Protein AF-A0A2X4U1U6-F1 (afdb_monomer_lite)

Sequence (140 aa):
MPGHRFRITVEALNDRKGDPVDKAPLSFEVENHDDILGIVERIKSREDLNFGEDKSAAFAVGLKLFSEVMIENRKHPVFAPLREAFKEFMVGLKKAHNSRGAACGPRQPQGINRYPTPVSVSRCFGRAGSASSFCRRCPI

pLDDT: mean 75.97, std 23.22, range [33.34, 96.88]

InterPro domains:
  IPR024476 Protein of unknown function DUF3861 [PF12977] (4-95)
  IPR038194 DUF3861 domain superfamily [G3DSA:3.10.20.850] (2-96)

Organism: Serratia plymuthica (NCBI:txid82996)

Radius of gyration: 32.81 Å; chains: 1; bounding box: 72×86×53 Å

Foldseek 3Di:
DFFDKDKDKDDQQADPVRHGDDDDIDIDMDTFRDDLVVQLVVQCPDPPVPPHNVVSSVCSNVLRVVVVVCVVPVVPPVCVVVVVVNVVVVVVVVVSVVVVVPDDDDDDPPDDDDDDDDDDDDDDDDDDDDDDDDDDDDDD

Secondary structure (DSSP, 8-state):
-PPEEEEEEE---B-TTS-B---PPEEEEEEESS-HHHHHHHHHT-TTT---HHHHHHHHHHHHHHHHHHHHTTTSTTTTTTHHHHHHHHHHHHHHHHGGG----------------------------------PPPP-

Structure (mmCIF, N/CA/C/O backbone):
data_AF-A0A2X4U1U6-F1
#
_entry.id   AF-A0A2X4U1U6-F1
#
loop_
_atom_site.group_PDB
_atom_site.id
_atom_site.type_symbol
_atom_site.label_atom_id
_atom_site.label_alt_id
_atom_site.label_comp_id
_atom_site.label_asym_id
_atom_site.label_entity_id
_atom_site.label_seq_id
_atom_site.pdbx_PDB_ins_code
_atom_site.Cartn_x
_atom_site.Cartn_y
_atom_site.Cartn_z
_atom_site.occupancy
_atom_site.B_iso_or_equiv
_atom_site.auth_seq_id
_atom_site.auth_comp_id
_atom_site.auth_asym_id
_atom_site.auth_atom_id
_atom_site.pdbx_PDB_model_num
ATOM 1 N N . MET A 1 1 ? 18.719 -8.800 3.223 1.00 54.97 1 MET A N 1
ATOM 2 C CA . MET A 1 1 ? 18.326 -8.477 4.611 1.00 54.97 1 MET A CA 1
ATOM 3 C C . MET A 1 1 ? 17.089 -9.294 4.931 1.00 54.97 1 MET A C 1
ATOM 5 O O . MET A 1 1 ? 16.301 -9.470 4.008 1.00 54.97 1 MET A O 1
ATOM 9 N N . PRO A 1 2 ? 16.943 -9.825 6.155 1.00 69.31 2 PRO A N 1
ATOM 10 C CA . PRO A 1 2 ? 15.710 -10.503 6.548 1.00 69.31 2 PRO A CA 1
ATOM 11 C C . PRO A 1 2 ? 14.533 -9.532 6.395 1.00 69.31 2 PRO A C 1
ATOM 13 O O . PRO A 1 2 ? 14.633 -8.393 6.851 1.00 69.31 2 PRO A O 1
ATOM 16 N N . GLY A 1 3 ? 13.478 -9.940 5.688 1.00 79.81 3 GLY A N 1
ATOM 17 C CA . GLY A 1 3 ? 12.275 -9.133 5.533 1.00 79.81 3 GLY A CA 1
ATOM 18 C C . GLY A 1 3 ? 11.399 -9.159 6.784 1.00 79.81 3 GLY A C 1
ATOM 19 O O . GLY A 1 3 ? 11.436 -10.084 7.598 1.00 79.81 3 GLY A O 1
ATOM 20 N N . HIS A 1 4 ? 10.599 -8.114 6.940 1.00 89.31 4 HIS A N 1
ATOM 21 C CA . HIS A 1 4 ? 9.513 -8.045 7.901 1.00 89.31 4 HIS A CA 1
ATOM 22 C C . HIS A 1 4 ? 8.305 -8.800 7.344 1.00 89.31 4 HIS A C 1
ATOM 24 O O . HIS A 1 4 ? 7.934 -8.617 6.187 1.00 89.31 4 HIS A O 1
ATOM 30 N N . ARG A 1 5 ? 7.669 -9.634 8.170 1.00 93.62 5 ARG A N 1
ATOM 31 C CA . ARG A 1 5 ? 6.431 -10.328 7.798 1.00 93.62 5 ARG A CA 1
ATOM 32 C C . ARG A 1 5 ? 5.222 -9.610 8.369 1.00 93.62 5 ARG A C 1
ATOM 34 O O . ARG A 1 5 ? 5.186 -9.298 9.558 1.00 93.62 5 ARG A O 1
ATOM 41 N N . PHE A 1 6 ? 4.228 -9.399 7.518 1.00 94.81 6 PHE A N 1
ATOM 42 C CA . PHE A 1 6 ? 2.975 -8.750 7.868 1.00 94.81 6 PHE A CA 1
ATOM 43 C C . PHE A 1 6 ? 1.801 -9.613 7.420 1.00 94.81 6 PHE A C 1
ATOM 45 O O . PHE A 1 6 ? 1.843 -10.233 6.359 1.00 94.81 6 PHE A O 1
ATOM 52 N N . ARG A 1 7 ? 0.728 -9.605 8.210 1.00 96.31 7 ARG A N 1
ATOM 53 C CA . ARG A 1 7 ? -0.579 -10.113 7.794 1.00 96.31 7 ARG A CA 1
ATOM 54 C C . ARG A 1 7 ? -1.478 -8.929 7.490 1.00 96.31 7 ARG A C 1
ATOM 56 O O . ARG A 1 7 ? -1.660 -8.064 8.344 1.00 96.31 7 ARG A O 1
ATOM 63 N N . ILE A 1 8 ? -2.040 -8.912 6.291 1.00 95.62 8 ILE A N 1
ATOM 64 C CA . ILE A 1 8 ? -2.977 -7.885 5.845 1.00 95.62 8 ILE A CA 1
ATOM 65 C C . ILE A 1 8 ? -4.370 -8.502 5.821 1.00 95.62 8 ILE A C 1
ATOM 67 O O . ILE A 1 8 ? -4.541 -9.601 5.296 1.00 95.62 8 ILE A O 1
ATOM 71 N N . THR A 1 9 ? -5.350 -7.792 6.379 1.00 96.88 9 THR A N 1
ATOM 72 C CA . THR A 1 9 ? -6.766 -8.167 6.332 1.00 96.88 9 THR A CA 1
ATOM 73 C C . THR A 1 9 ? -7.568 -7.014 5.750 1.00 96.88 9 THR A C 1
ATOM 75 O O . THR A 1 9 ? -7.434 -5.880 6.205 1.00 96.88 9 THR A O 1
ATOM 78 N N . VAL A 1 10 ? -8.398 -7.307 4.753 1.00 95.44 10 VAL A N 1
ATOM 79 C CA . VAL A 1 10 ? -9.341 -6.358 4.158 1.00 95.44 10 VAL A CA 1
ATOM 80 C C . VAL A 1 10 ? -10.755 -6.854 4.426 1.00 95.44 10 VAL A C 1
ATOM 82 O O . VAL A 1 10 ? -11.129 -7.941 3.986 1.00 95.44 10 VAL A O 1
ATOM 85 N N . GLU A 1 11 ? -11.530 -6.042 5.137 1.00 96.06 11 GLU A N 1
ATOM 86 C CA . GLU A 1 11 ? -12.924 -6.305 5.492 1.00 96.06 11 GLU A CA 1
ATOM 87 C C . GLU A 1 11 ? -13.839 -5.309 4.773 1.00 96.06 11 GLU A C 1
ATOM 89 O O . GLU A 1 11 ? -13.562 -4.108 4.719 1.00 96.06 11 GLU A O 1
ATOM 94 N N . ALA A 1 12 ? -14.916 -5.814 4.173 1.00 93.50 12 ALA A N 1
ATOM 95 C CA . ALA A 1 12 ? -15.894 -4.981 3.490 1.00 93.50 12 ALA A CA 1
ATOM 96 C C . ALA A 1 12 ? -16.928 -4.483 4.504 1.00 93.50 12 ALA A C 1
ATOM 98 O O . ALA A 1 12 ? -17.717 -5.273 5.001 1.00 93.50 12 ALA A O 1
ATOM 99 N N . LEU A 1 13 ? -16.935 -3.180 4.788 1.00 93.19 13 LEU A N 1
ATOM 100 C CA . LEU A 1 13 ? -17.885 -2.597 5.741 1.00 93.19 13 LEU A CA 1
ATOM 101 C C . LEU A 1 13 ? -19.222 -2.255 5.077 1.00 93.19 13 LEU A C 1
ATOM 103 O O . LEU A 1 13 ? -20.283 -2.602 5.588 1.00 93.19 13 LEU A O 1
ATOM 107 N N . ASN A 1 14 ? -19.173 -1.603 3.914 1.00 94.25 14 ASN A N 1
ATOM 108 C CA . ASN A 1 14 ? -20.355 -1.150 3.189 1.00 94.25 14 ASN A CA 1
ATOM 109 C C . ASN A 1 14 ? -20.175 -1.328 1.680 1.00 94.25 14 ASN A C 1
ATOM 111 O O . ASN A 1 14 ? -19.052 -1.348 1.162 1.00 94.25 14 ASN A O 1
ATOM 115 N N . ASP A 1 15 ? -21.289 -1.442 0.965 1.00 91.31 15 ASP A N 1
ATOM 116 C CA . ASP A 1 15 ? -21.310 -1.451 -0.489 1.00 91.31 15 ASP A CA 1
ATOM 117 C C . ASP A 1 15 ? -21.324 -0.018 -1.056 1.00 91.31 15 ASP A C 1
ATOM 119 O O . ASP A 1 15 ? -21.215 0.981 -0.342 1.00 91.31 15 ASP A O 1
ATOM 123 N N . ARG A 1 16 ? -21.468 0.105 -2.380 1.00 88.88 16 ARG A N 1
ATOM 124 C CA . ARG A 1 16 ? -21.508 1.413 -3.051 1.00 88.88 16 ARG A CA 1
ATOM 125 C C . ARG A 1 16 ? -22.750 2.247 -2.692 1.00 88.88 16 ARG A C 1
ATOM 127 O O . ARG A 1 16 ? -22.732 3.455 -2.917 1.00 88.88 16 ARG A O 1
ATOM 134 N N . LYS A 1 17 ? -23.818 1.622 -2.191 1.00 91.25 17 LYS A N 1
ATOM 135 C CA . LYS A 1 17 ? -25.048 2.281 -1.727 1.00 91.25 17 LYS A CA 1
ATOM 136 C C . LYS A 1 17 ? -24.976 2.666 -0.247 1.00 91.25 17 LYS A C 1
ATOM 138 O O . LYS A 1 17 ? -25.801 3.457 0.197 1.00 91.25 17 LYS A O 1
ATOM 143 N N . GLY A 1 18 ? -23.969 2.176 0.477 1.00 89.50 18 GLY A N 1
ATOM 144 C CA . GLY A 1 18 ? -23.802 2.383 1.912 1.00 89.50 18 GLY 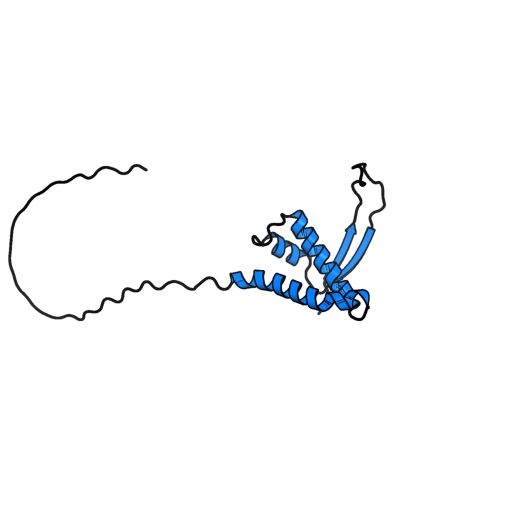A CA 1
ATOM 145 C C . GLY A 1 18 ? -24.409 1.261 2.755 1.00 89.50 18 GLY A C 1
ATOM 146 O O . GLY A 1 18 ? -24.340 1.332 3.981 1.00 89.50 18 GLY A O 1
ATOM 147 N N . ASP A 1 19 ? -24.949 0.214 2.132 1.00 91.12 19 ASP A N 1
ATOM 148 C CA . ASP A 1 19 ? -25.542 -0.914 2.844 1.00 91.12 19 ASP A CA 1
ATOM 149 C C . ASP A 1 19 ? -24.433 -1.803 3.433 1.00 91.12 19 ASP A C 1
ATOM 151 O O . ASP A 1 19 ? -23.415 -2.015 2.762 1.00 91.12 19 ASP A O 1
ATOM 155 N N . PRO A 1 20 ? -24.583 -2.323 4.667 1.00 90.06 20 PRO A N 1
ATOM 156 C CA . PRO A 1 20 ? -23.611 -3.234 5.258 1.00 90.06 20 PRO A CA 1
ATOM 157 C C . PRO A 1 20 ? -23.370 -4.461 4.379 1.00 90.06 20 PRO A C 1
ATOM 159 O O . PRO A 1 20 ? -24.306 -5.028 3.810 1.00 90.06 20 PRO A O 1
ATOM 162 N N . VAL A 1 21 ? -22.114 -4.888 4.284 1.00 91.75 21 VAL A N 1
ATOM 163 C CA . VAL A 1 21 ? -21.727 -6.039 3.463 1.00 91.75 21 VAL A CA 1
ATOM 164 C C . VAL A 1 21 ? -21.316 -7.197 4.354 1.00 91.75 21 VAL A C 1
ATOM 166 O O . VAL A 1 21 ? -20.330 -7.109 5.071 1.00 91.75 21 VAL A O 1
ATOM 169 N N . ASP A 1 22 ? -22.023 -8.318 4.234 1.00 88.25 22 ASP A N 1
ATOM 170 C CA . ASP A 1 22 ? -21.609 -9.580 4.846 1.00 88.25 22 ASP A CA 1
ATOM 171 C C . ASP A 1 22 ? -20.770 -10.385 3.841 1.00 88.25 22 ASP A C 1
ATOM 173 O O . ASP A 1 22 ? -21.277 -11.165 3.030 1.00 88.25 22 ASP 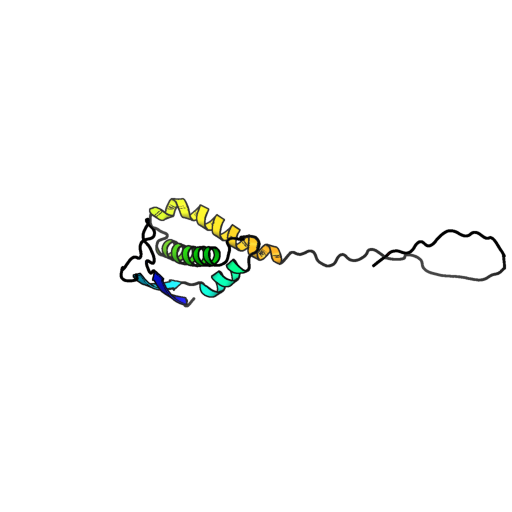A O 1
ATOM 177 N N . LYS A 1 23 ? -19.464 -10.097 3.804 1.00 91.62 23 LYS A N 1
ATOM 178 C CA . LYS A 1 23 ? -18.475 -10.838 3.009 1.00 91.62 23 LYS A CA 1
ATOM 179 C C . LYS A 1 23 ? -17.322 -11.258 3.899 1.00 91.62 23 LYS A C 1
ATOM 181 O O . LYS A 1 23 ? -16.828 -10.466 4.694 1.00 91.62 23 LYS A O 1
ATOM 186 N N . ALA A 1 24 ? -16.839 -12.480 3.684 1.00 92.62 24 ALA A N 1
ATOM 187 C CA . ALA A 1 24 ? -15.653 -12.974 4.365 1.00 92.62 24 ALA A CA 1
ATOM 188 C C . ALA A 1 24 ? -14.452 -12.030 4.128 1.00 92.62 24 ALA A C 1
ATOM 190 O O . ALA A 1 24 ? -14.197 -11.664 2.972 1.00 92.62 24 ALA A O 1
ATOM 191 N N . PRO A 1 25 ? -13.704 -11.652 5.182 1.00 95.00 25 PRO A N 1
ATOM 192 C CA . PRO A 1 25 ? -12.495 -10.854 5.032 1.00 95.00 25 PRO A CA 1
ATOM 193 C C . PRO A 1 25 ? -11.450 -11.561 4.163 1.00 95.00 25 PRO A C 1
ATOM 195 O O . PRO A 1 25 ? -11.253 -12.774 4.263 1.00 95.00 25 PRO A O 1
ATOM 198 N N . LEU A 1 26 ? -10.737 -10.796 3.337 1.00 96.12 26 LEU A N 1
ATOM 199 C CA . LEU A 1 26 ? -9.558 -11.286 2.626 1.00 96.12 26 LEU A CA 1
ATOM 200 C C . LEU A 1 26 ? -8.338 -11.115 3.530 1.00 96.12 26 LEU A C 1
ATOM 202 O O . LEU A 1 26 ? -7.976 -9.983 3.848 1.00 96.12 26 LEU A O 1
ATOM 206 N N . SER A 1 27 ? -7.677 -12.215 3.886 1.00 96.81 27 SER A N 1
ATOM 207 C CA . SER A 1 27 ? -6.425 -12.196 4.645 1.00 96.81 27 SER A CA 1
ATOM 208 C C . SER A 1 27 ? -5.295 -12.878 3.884 1.00 96.81 27 SER A C 1
ATOM 210 O O . SER A 1 27 ? -5.480 -13.956 3.325 1.00 96.81 27 SER A O 1
ATOM 212 N N . PHE A 1 28 ? -4.113 -12.266 3.891 1.00 95.75 28 PHE A N 1
ATOM 213 C CA . PHE A 1 28 ? -2.900 -12.827 3.297 1.00 95.75 28 PHE A CA 1
ATOM 214 C C . PHE A 1 28 ? -1.652 -12.366 4.057 1.00 95.75 28 PHE A C 1
ATOM 216 O O . PHE A 1 28 ? -1.677 -11.366 4.780 1.00 95.75 28 PHE A O 1
ATOM 223 N N . GLU A 1 29 ? -0.560 -13.111 3.901 1.00 95.00 29 GLU A N 1
ATOM 224 C CA . GLU A 1 29 ? 0.746 -12.774 4.464 1.00 95.00 29 GLU A CA 1
ATOM 225 C C . GLU A 1 29 ? 1.678 -12.259 3.372 1.00 95.00 29 GLU A C 1
ATOM 227 O O . GLU A 1 29 ? 1.656 -12.744 2.240 1.00 95.00 29 GLU A O 1
ATOM 232 N N . VAL A 1 30 ? 2.496 -11.272 3.723 1.00 92.88 30 VAL A N 1
ATOM 233 C CA . VAL A 1 30 ? 3.516 -10.698 2.845 1.00 92.88 30 VAL A CA 1
ATOM 234 C C . VAL A 1 30 ? 4.820 -10.526 3.598 1.00 92.88 30 VAL A C 1
ATOM 236 O O . VAL A 1 30 ? 4.831 -10.184 4.784 1.00 92.88 30 VAL A O 1
ATOM 239 N N . GLU A 1 31 ? 5.921 -10.726 2.886 1.00 92.19 31 GLU A N 1
ATOM 240 C CA . GLU A 1 31 ? 7.236 -10.283 3.323 1.00 92.19 31 GLU A CA 1
ATOM 241 C C . GLU A 1 31 ? 7.536 -8.931 2.668 1.00 92.19 31 GLU A C 1
ATOM 243 O O . GLU A 1 31 ? 7.246 -8.722 1.494 1.00 92.19 31 GLU A O 1
ATOM 248 N N . ASN A 1 32 ? 8.066 -7.985 3.436 1.00 90.12 32 ASN A N 1
ATOM 249 C CA . ASN A 1 32 ? 8.504 -6.692 2.932 1.00 90.12 32 ASN A CA 1
ATOM 250 C C . ASN A 1 32 ? 9.845 -6.336 3.567 1.00 90.12 32 ASN A C 1
ATOM 252 O O . ASN A 1 32 ? 10.046 -6.531 4.765 1.00 90.12 32 ASN A O 1
ATOM 256 N N . HIS A 1 33 ? 10.776 -5.801 2.789 1.00 87.50 33 HIS A N 1
ATOM 257 C CA . HIS A 1 33 ? 12.086 -5.430 3.326 1.00 87.50 33 HIS A CA 1
ATOM 258 C C . HIS A 1 33 ? 12.062 -4.172 4.199 1.00 87.50 33 HIS A C 1
ATOM 260 O O . HIS A 1 33 ? 12.995 -3.952 4.970 1.00 87.50 33 HIS A O 1
ATOM 266 N N . ASP A 1 34 ? 11.018 -3.355 4.091 1.00 88.62 34 ASP A N 1
ATOM 267 C CA . ASP A 1 34 ? 10.853 -2.157 4.894 1.00 88.62 34 ASP A CA 1
ATOM 268 C C . ASP A 1 34 ? 9.881 -2.377 6.067 1.00 88.62 34 ASP A C 1
ATOM 270 O O . ASP A 1 34 ? 8.902 -3.121 5.980 1.00 88.62 34 ASP A O 1
ATOM 274 N N . ASP A 1 35 ? 10.106 -1.645 7.157 1.00 92.06 35 ASP A N 1
ATOM 275 C CA . ASP A 1 35 ? 9.171 -1.567 8.279 1.00 92.06 35 ASP A CA 1
ATOM 276 C C . ASP A 1 35 ? 7.955 -0.694 7.918 1.00 92.06 35 ASP A C 1
ATOM 278 O O . ASP A 1 35 ? 7.985 0.537 8.038 1.00 92.06 35 ASP A O 1
ATOM 282 N N . ILE A 1 36 ? 6.882 -1.342 7.450 1.00 93.19 36 ILE A N 1
ATOM 283 C CA . ILE A 1 36 ? 5.636 -0.681 7.034 1.00 93.19 36 ILE A CA 1
ATOM 284 C C . ILE A 1 36 ? 5.049 0.165 8.171 1.00 93.19 36 ILE A C 1
ATOM 286 O O . ILE A 1 36 ? 4.610 1.287 7.915 1.00 93.19 36 ILE A O 1
ATOM 290 N N . LEU A 1 37 ? 5.074 -0.323 9.415 1.00 93.88 37 LEU A N 1
ATOM 291 C CA . LEU A 1 37 ? 4.484 0.386 10.555 1.00 93.88 37 LEU A CA 1
ATOM 292 C C . LEU A 1 37 ? 5.268 1.663 10.866 1.00 93.88 37 LEU A C 1
ATOM 294 O O . LEU A 1 37 ? 4.687 2.749 10.897 1.00 93.88 37 LEU A O 1
ATOM 298 N N . GLY A 1 38 ? 6.595 1.572 10.956 1.00 93.38 38 GLY A N 1
ATOM 299 C CA . GLY A 1 38 ? 7.436 2.753 11.141 1.00 93.38 38 GLY A CA 1
ATOM 300 C C . GLY A 1 38 ? 7.365 3.733 9.963 1.00 93.38 38 GLY A C 1
ATOM 301 O O . GLY A 1 38 ? 7.563 4.936 10.129 1.00 93.38 38 GLY A O 1
ATOM 302 N N . ILE A 1 39 ? 7.087 3.273 8.739 1.00 92.81 39 ILE A N 1
ATOM 303 C CA . ILE A 1 39 ? 6.851 4.170 7.595 1.00 92.81 39 ILE A CA 1
ATOM 304 C C . ILE A 1 39 ? 5.516 4.909 7.724 1.00 92.81 39 ILE A C 1
ATOM 306 O O . ILE A 1 39 ? 5.475 6.104 7.427 1.00 92.81 39 ILE A O 1
ATOM 310 N N . VAL A 1 40 ? 4.449 4.244 8.176 1.00 94.44 40 VAL A N 1
ATOM 311 C CA . VAL A 1 40 ? 3.149 4.889 8.428 1.00 94.44 40 VAL A CA 1
ATOM 312 C C . VAL A 1 40 ? 3.317 6.034 9.426 1.00 94.44 40 VAL A C 1
ATOM 314 O O . VAL A 1 40 ? 2.872 7.146 9.150 1.00 94.44 40 VAL A O 1
ATOM 317 N N . GLU A 1 41 ? 4.023 5.807 10.534 1.00 93.50 41 GLU A N 1
ATOM 318 C CA . GLU A 1 41 ? 4.295 6.839 11.547 1.00 93.50 41 GLU A CA 1
ATOM 319 C C . GLU A 1 41 ? 5.092 8.023 10.977 1.00 93.50 41 GLU A C 1
ATOM 321 O O . GLU A 1 41 ? 4.754 9.195 11.185 1.00 93.50 41 GLU A O 1
ATOM 326 N N . ARG A 1 42 ? 6.128 7.736 10.182 1.00 91.56 42 ARG A N 1
ATOM 327 C CA . ARG A 1 42 ? 6.933 8.768 9.509 1.00 91.56 42 ARG A CA 1
ATOM 328 C C . ARG A 1 42 ? 6.138 9.567 8.478 1.00 91.56 42 ARG A C 1
ATOM 330 O O . ARG A 1 42 ? 6.411 10.746 8.291 1.00 91.56 42 ARG A O 1
ATOM 337 N N . ILE A 1 43 ? 5.184 8.953 7.781 1.00 92.12 43 ILE A N 1
ATOM 338 C CA . ILE A 1 43 ? 4.330 9.655 6.813 1.00 92.12 43 ILE A CA 1
ATOM 339 C C . ILE A 1 43 ? 3.261 10.475 7.537 1.00 92.12 43 ILE A C 1
ATOM 341 O O . ILE A 1 43 ? 3.043 11.622 7.161 1.00 92.12 43 ILE A O 1
ATOM 345 N N . LYS A 1 44 ? 2.648 9.950 8.604 1.00 91.06 44 LYS A N 1
ATOM 346 C CA . LYS A 1 44 ? 1.683 10.700 9.427 1.00 91.06 44 LYS A CA 1
ATOM 347 C C . LYS A 1 44 ? 2.294 11.968 10.038 1.00 91.06 44 LYS A C 1
ATOM 349 O O . LYS A 1 44 ? 1.612 12.978 10.148 1.00 91.06 44 LYS A O 1
ATOM 354 N N . SER A 1 45 ? 3.582 11.942 10.383 1.00 89.81 45 SER A N 1
ATOM 355 C CA . SER A 1 45 ? 4.317 13.097 10.932 1.00 89.81 45 SER A CA 1
ATOM 356 C C . SER A 1 45 ? 4.801 14.107 9.876 1.00 89.81 45 SER A C 1
ATOM 358 O O . SER A 1 45 ? 5.455 15.103 10.201 1.00 89.81 45 SER A O 1
ATOM 360 N N . ARG A 1 46 ? 4.508 13.885 8.589 1.00 88.31 46 ARG A N 1
ATOM 361 C CA . ARG A 1 46 ? 4.895 14.805 7.515 1.00 88.31 46 ARG A CA 1
ATOM 362 C C . ARG A 1 46 ? 3.826 15.853 7.241 1.00 88.31 46 ARG A C 1
ATOM 364 O O . ARG A 1 46 ? 2.878 15.624 6.497 1.00 88.31 46 ARG A O 1
ATOM 371 N N . GLU A 1 47 ? 4.080 17.053 7.752 1.00 85.19 47 GLU A N 1
ATOM 372 C CA . GLU A 1 47 ? 3.242 18.237 7.515 1.00 85.19 47 GLU A CA 1
ATOM 373 C C . GLU A 1 47 ? 3.127 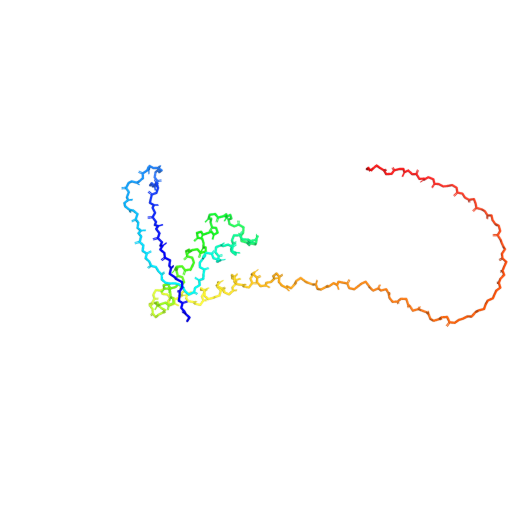18.627 6.034 1.00 85.19 47 GLU A C 1
ATOM 375 O O . GLU A 1 47 ? 2.113 19.168 5.615 1.00 85.19 47 GLU A O 1
ATOM 380 N N . ASP A 1 48 ? 4.138 18.324 5.216 1.00 87.25 48 ASP A N 1
ATOM 381 C CA . ASP A 1 48 ? 4.158 18.668 3.792 1.00 87.25 48 ASP A CA 1
ATOM 382 C C . ASP A 1 48 ? 3.209 17.807 2.939 1.00 87.25 48 ASP A C 1
ATOM 384 O O . ASP A 1 48 ? 2.815 18.229 1.855 1.00 87.25 48 ASP A O 1
ATOM 388 N N . LEU A 1 49 ? 2.835 16.614 3.419 1.00 87.12 49 LEU A N 1
ATOM 389 C CA . LEU A 1 49 ? 1.881 15.734 2.736 1.00 87.12 49 LEU A CA 1
ATOM 390 C C . LEU A 1 49 ? 0.434 16.057 3.126 1.00 87.12 49 LEU A C 1
ATOM 392 O O . LEU A 1 49 ? -0.447 16.041 2.274 1.00 87.12 49 LEU A O 1
ATOM 396 N N . ASN A 1 50 ? 0.193 16.354 4.406 1.00 85.50 50 ASN A N 1
ATOM 397 C CA . ASN A 1 50 ? -1.094 16.803 4.949 1.00 85.50 50 ASN A CA 1
ATOM 398 C C . ASN A 1 50 ? -2.335 16.003 4.478 1.00 85.50 50 ASN A C 1
ATOM 400 O O . ASN A 1 50 ? -3.407 16.562 4.248 1.00 85.50 50 ASN A O 1
ATOM 404 N N . PHE A 1 51 ? -2.216 14.680 4.320 1.00 89.50 51 PHE A N 1
ATOM 405 C CA . PHE A 1 51 ? -3.334 13.838 3.870 1.00 89.50 51 PHE A CA 1
ATOM 406 C C . PHE A 1 51 ? -4.344 13.515 4.985 1.00 89.50 51 PHE A C 1
ATOM 408 O O . PHE A 1 51 ? -5.442 13.038 4.700 1.00 89.50 51 PHE A O 1
ATOM 415 N N . GLY A 1 52 ? -3.993 13.771 6.247 1.00 91.62 52 GLY A N 1
ATOM 416 C CA . GLY A 1 52 ? -4.712 13.266 7.419 1.00 91.62 52 GLY A CA 1
ATOM 417 C C . GLY A 1 52 ? 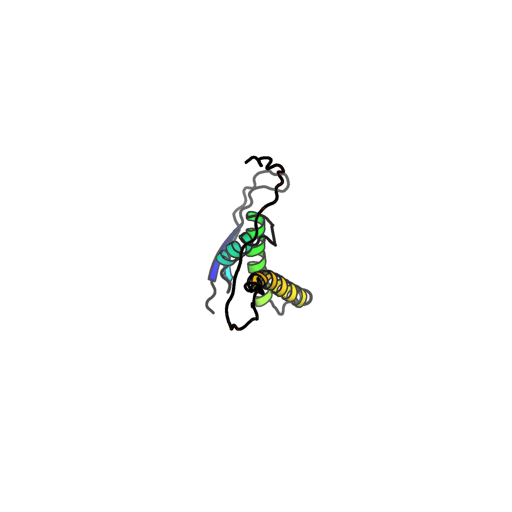-4.309 11.830 7.764 1.00 91.62 52 GLY A C 1
ATOM 418 O O . GLY A 1 52 ? -3.635 11.156 6.981 1.00 91.62 52 GLY A O 1
ATOM 419 N N . GLU A 1 53 ? -4.692 11.361 8.949 1.00 90.44 53 GLU A N 1
ATOM 420 C CA . GLU A 1 53 ? -4.189 10.103 9.512 1.00 90.44 53 GLU A CA 1
ATOM 421 C C . GLU A 1 53 ? -4.498 8.867 8.661 1.00 90.44 53 GLU A C 1
ATOM 423 O O . GLU A 1 53 ? -3.576 8.139 8.280 1.00 90.44 53 GLU A O 1
ATOM 428 N N . ASP A 1 54 ? -5.771 8.650 8.328 1.00 93.62 54 ASP A N 1
ATOM 429 C CA . ASP A 1 54 ? -6.207 7.432 7.638 1.00 93.62 54 ASP A CA 1
ATOM 430 C C . ASP A 1 54 ? -5.685 7.376 6.205 1.00 93.62 54 ASP A C 1
ATOM 432 O O . ASP A 1 54 ? -5.184 6.348 5.751 1.00 93.62 54 ASP A O 1
ATOM 436 N N . LYS A 1 55 ? -5.718 8.509 5.492 1.00 94.75 55 LYS A N 1
ATOM 437 C CA . LYS A 1 55 ? -5.190 8.588 4.123 1.00 94.75 55 LYS A CA 1
ATOM 438 C C . LYS A 1 55 ? -3.673 8.425 4.097 1.00 94.75 55 LYS A C 1
ATOM 440 O O . LYS A 1 55 ? -3.154 7.803 3.176 1.00 94.75 55 LYS A O 1
ATOM 445 N N . SER A 1 56 ? -2.967 8.937 5.107 1.00 94.50 56 SER A N 1
ATOM 446 C CA . SER A 1 56 ? -1.520 8.742 5.254 1.00 94.50 56 SER A CA 1
ATOM 447 C C . SER A 1 56 ? -1.173 7.273 5.479 1.00 94.50 56 SER A C 1
ATOM 449 O O . SER A 1 56 ? -0.259 6.758 4.836 1.00 94.50 56 SER A O 1
ATOM 451 N N . ALA A 1 57 ? -1.928 6.582 6.339 1.00 94.88 57 ALA A N 1
ATOM 452 C CA . ALA A 1 57 ? -1.760 5.151 6.566 1.00 94.88 57 ALA A CA 1
ATOM 453 C C . ALA A 1 57 ? -2.064 4.339 5.298 1.00 94.88 57 ALA A C 1
ATOM 455 O O . ALA A 1 57 ? -1.236 3.533 4.878 1.00 94.88 57 ALA A O 1
ATOM 456 N N . ALA A 1 58 ? -3.196 4.604 4.639 1.00 96.38 58 ALA A N 1
ATOM 457 C CA . ALA A 1 58 ? -3.582 3.936 3.398 1.00 96.38 58 ALA A CA 1
ATOM 458 C C . ALA A 1 58 ? -2.538 4.138 2.286 1.00 96.38 58 ALA A C 1
ATOM 460 O O . ALA A 1 58 ? -2.153 3.181 1.614 1.00 96.38 58 ALA A O 1
ATOM 461 N N . PHE A 1 59 ? -2.033 5.365 2.128 1.00 96.00 59 PHE A N 1
ATOM 462 C CA . PHE A 1 59 ? -0.974 5.685 1.175 1.00 96.00 59 PHE A CA 1
ATOM 463 C C . PHE A 1 59 ? 0.319 4.921 1.481 1.00 96.00 59 PHE A C 1
ATOM 465 O O . PHE A 1 59 ? 0.879 4.288 0.590 1.00 96.00 59 PHE A O 1
ATOM 472 N N . ALA A 1 60 ? 0.776 4.942 2.734 1.00 95.00 60 ALA A N 1
ATOM 473 C CA . ALA A 1 60 ? 2.000 4.271 3.161 1.00 95.00 60 ALA A CA 1
ATOM 474 C C . ALA A 1 60 ? 1.935 2.749 2.953 1.00 95.00 60 ALA A C 1
ATOM 476 O O . ALA A 1 60 ? 2.835 2.171 2.340 1.00 95.00 60 ALA A O 1
ATOM 477 N N . VAL A 1 61 ? 0.856 2.114 3.424 1.00 96.12 61 VAL A N 1
ATOM 478 C CA . VAL A 1 61 ? 0.637 0.667 3.300 1.00 96.12 61 VAL A CA 1
ATOM 479 C C . VAL A 1 61 ? 0.507 0.278 1.830 1.00 96.12 61 VAL A C 1
ATOM 481 O O . VAL A 1 61 ? 1.244 -0.587 1.358 1.00 96.12 61 VAL A O 1
ATOM 484 N N . GLY A 1 62 ? -0.367 0.953 1.077 1.00 96.12 62 GLY A N 1
ATOM 485 C CA . GLY A 1 62 ? -0.596 0.656 -0.336 1.00 96.12 62 GLY A CA 1
ATOM 486 C C . GLY A 1 62 ? 0.667 0.815 -1.180 1.00 96.12 62 GLY A C 1
ATOM 487 O O . GLY A 1 62 ? 0.992 -0.064 -1.977 1.00 96.12 62 GLY A O 1
ATOM 488 N N . LEU A 1 63 ? 1.429 1.890 -0.955 1.00 95.69 63 LEU A N 1
ATOM 489 C CA . LEU A 1 63 ? 2.684 2.131 -1.661 1.00 95.69 63 LEU A CA 1
ATOM 490 C C . LEU A 1 63 ? 3.706 1.025 -1.394 1.00 95.69 63 LEU A C 1
ATOM 492 O O . LEU A 1 63 ? 4.386 0.594 -2.324 1.00 95.69 63 LEU A O 1
ATOM 496 N N . LYS A 1 64 ? 3.817 0.559 -0.145 1.00 94.31 64 LYS A N 1
ATOM 497 C CA . LYS A 1 64 ? 4.784 -0.478 0.230 1.00 94.31 64 LYS A CA 1
ATOM 498 C C . LYS A 1 64 ? 4.434 -1.832 -0.365 1.00 94.31 64 LYS A C 1
ATOM 500 O O . LYS A 1 64 ? 5.293 -2.431 -1.013 1.00 94.31 64 LYS A O 1
ATOM 505 N N . LEU A 1 65 ? 3.176 -2.250 -0.237 1.00 95.12 65 LEU A N 1
ATOM 506 C CA . LEU A 1 65 ? 2.686 -3.495 -0.829 1.00 95.12 65 LEU A CA 1
ATOM 507 C C . LEU A 1 65 ? 2.855 -3.491 -2.354 1.00 95.12 65 LEU A C 1
ATOM 509 O O . LEU A 1 65 ? 3.389 -4.438 -2.923 1.00 95.12 65 LEU A O 1
ATOM 513 N N . PHE A 1 66 ? 2.475 -2.395 -3.015 1.00 94.81 66 PHE A N 1
ATOM 514 C CA . PHE A 1 66 ? 2.626 -2.260 -4.462 1.00 94.81 66 PHE A CA 1
ATOM 515 C C . PHE A 1 66 ? 4.095 -2.272 -4.904 1.00 94.81 66 PHE A C 1
ATOM 517 O O . PHE A 1 66 ? 4.446 -2.929 -5.886 1.00 94.81 66 PHE A O 1
ATOM 524 N N . SER A 1 67 ? 4.964 -1.557 -4.180 1.00 92.62 67 SER A N 1
ATOM 525 C CA . SER A 1 67 ? 6.382 -1.467 -4.530 1.00 92.62 67 SER A CA 1
ATOM 526 C C . SER A 1 67 ? 7.088 -2.821 -4.480 1.00 92.62 67 SER A C 1
ATOM 528 O O . SER A 1 67 ? 7.908 -3.091 -5.355 1.00 92.62 67 SER A O 1
ATOM 530 N N . GLU A 1 68 ? 6.734 -3.678 -3.520 1.00 91.88 68 GLU A N 1
ATOM 531 C CA . GLU A 1 68 ? 7.317 -5.016 -3.385 1.00 91.88 68 GLU A CA 1
ATOM 532 C C . GLU A 1 68 ? 6.924 -5.902 -4.571 1.00 91.88 68 GLU A C 1
ATOM 534 O O . GLU A 1 68 ? 7.792 -6.404 -5.284 1.00 91.88 68 GLU A O 1
ATOM 539 N N . VAL A 1 69 ? 5.624 -5.963 -4.893 1.00 93.31 69 VAL A N 1
ATOM 540 C CA . VAL A 1 69 ? 5.117 -6.719 -6.052 1.00 93.31 69 VAL A CA 1
ATOM 541 C C . VAL A 1 69 ? 5.814 -6.280 -7.339 1.00 93.31 69 VAL A C 1
ATOM 543 O O . VAL A 1 69 ? 6.196 -7.118 -8.160 1.00 93.31 69 VAL A O 1
ATOM 546 N N . MET A 1 70 ? 6.021 -4.973 -7.520 1.00 92.31 70 MET A N 1
ATOM 547 C CA . MET A 1 70 ? 6.716 -4.440 -8.690 1.00 92.31 70 MET A CA 1
ATOM 548 C C . MET A 1 70 ? 8.201 -4.848 -8.733 1.00 92.31 70 MET A C 1
ATOM 550 O O . MET A 1 70 ? 8.736 -5.080 -9.818 1.00 92.31 70 MET A O 1
ATOM 554 N N . ILE A 1 71 ? 8.884 -4.933 -7.587 1.00 89.50 71 ILE A N 1
ATOM 555 C CA . ILE A 1 71 ? 10.300 -5.327 -7.496 1.00 89.50 71 ILE A CA 1
ATOM 556 C C . ILE A 1 71 ? 10.473 -6.824 -7.775 1.00 89.50 71 ILE A C 1
ATOM 558 O O . ILE A 1 71 ? 11.335 -7.201 -8.584 1.00 89.50 71 ILE A O 1
ATOM 562 N N . GLU A 1 72 ? 9.634 -7.663 -7.167 1.00 90.88 72 GLU A N 1
ATOM 563 C CA . GLU A 1 72 ? 9.605 -9.111 -7.395 1.00 90.88 72 GLU A CA 1
ATOM 564 C C . GLU A 1 72 ? 9.319 -9.425 -8.868 1.00 90.88 72 GLU A C 1
ATOM 566 O O . GLU A 1 72 ? 10.020 -10.212 -9.509 1.00 90.88 72 GLU A O 1
ATOM 571 N N . ASN A 1 73 ? 8.362 -8.705 -9.455 1.00 92.12 73 ASN A N 1
ATOM 572 C CA . ASN A 1 73 ? 7.907 -8.902 -10.827 1.00 92.12 73 ASN A CA 1
ATOM 573 C C . ASN A 1 73 ? 8.516 -7.891 -11.805 1.00 92.12 73 ASN A C 1
ATOM 575 O O . ASN A 1 73 ? 7.933 -7.604 -12.848 1.00 92.12 73 ASN A O 1
ATOM 579 N N . ARG A 1 74 ? 9.714 -7.360 -11.527 1.00 87.75 74 ARG A N 1
ATOM 580 C CA . ARG A 1 74 ? 10.311 -6.250 -12.302 1.00 87.75 74 ARG A CA 1
ATOM 581 C C . ARG A 1 74 ? 10.392 -6.482 -13.815 1.00 87.75 74 ARG A C 1
ATOM 583 O O . ARG A 1 74 ? 10.407 -5.523 -14.581 1.00 87.75 74 ARG A O 1
ATOM 590 N N . LYS A 1 75 ? 10.493 -7.739 -14.257 1.00 90.81 75 LYS A N 1
ATOM 591 C CA . LYS A 1 75 ? 10.572 -8.117 -15.681 1.00 90.81 75 LYS A CA 1
ATOM 592 C C . LYS A 1 75 ? 9.201 -8.192 -16.369 1.00 90.81 75 LYS A C 1
ATOM 594 O O . LYS A 1 75 ? 9.157 -8.360 -17.582 1.00 90.81 75 LYS A O 1
ATOM 599 N N . HIS A 1 76 ? 8.105 -8.092 -15.619 1.00 94.12 76 HIS A N 1
ATOM 600 C CA . HIS A 1 76 ? 6.758 -8.198 -16.158 1.00 94.12 76 HIS A CA 1
ATOM 601 C C . HIS A 1 76 ? 6.423 -6.968 -17.025 1.00 94.12 76 HIS A C 1
ATOM 603 O O . HIS A 1 76 ? 6.648 -5.833 -16.587 1.00 94.12 76 HIS A O 1
ATOM 609 N N . PRO A 1 77 ? 5.858 -7.153 -18.234 1.00 93.56 77 PRO A N 1
ATOM 610 C CA . PRO A 1 77 ? 5.636 -6.066 -19.193 1.00 93.56 77 PRO A CA 1
ATOM 611 C C . PRO A 1 77 ? 4.718 -4.956 -18.664 1.00 93.56 77 PRO A C 1
ATOM 613 O O . PRO A 1 77 ? 4.905 -3.797 -19.019 1.00 93.56 77 PRO A O 1
ATOM 616 N N . VAL A 1 78 ? 3.787 -5.281 -17.758 1.00 94.56 78 VAL A N 1
ATOM 617 C CA . VAL A 1 78 ? 2.880 -4.294 -17.134 1.00 94.56 78 VAL A CA 1
ATOM 618 C C . VAL A 1 78 ? 3.620 -3.192 -16.366 1.00 94.56 78 VAL A C 1
ATOM 620 O O . VAL A 1 78 ? 3.149 -2.061 -16.308 1.00 94.56 78 VAL A O 1
ATOM 623 N N . PHE A 1 79 ? 4.791 -3.501 -15.797 1.00 93.44 79 PHE A N 1
ATOM 624 C CA . PHE A 1 79 ? 5.561 -2.549 -14.997 1.00 93.44 79 PHE A CA 1
ATOM 625 C C . PHE A 1 79 ? 6.594 -1.788 -15.822 1.00 93.44 79 PHE A C 1
ATOM 627 O O . PHE A 1 79 ? 7.008 -0.710 -15.408 1.00 93.44 79 PHE A O 1
ATOM 634 N N . ALA A 1 80 ? 6.999 -2.300 -16.989 1.00 90.06 80 ALA A N 1
ATOM 635 C CA . ALA A 1 80 ? 8.027 -1.690 -17.832 1.00 90.06 80 ALA A CA 1
ATOM 636 C C . ALA A 1 80 ? 7.847 -0.170 -18.055 1.00 90.06 80 ALA A C 1
ATOM 638 O O . ALA A 1 80 ? 8.809 0.555 -17.795 1.00 90.06 80 ALA A O 1
ATOM 639 N N . PRO A 1 81 ? 6.659 0.349 -18.436 1.00 92.25 81 PRO A N 1
ATOM 640 C CA . PRO A 1 81 ? 6.479 1.790 -18.637 1.00 92.25 81 PRO A CA 1
ATOM 641 C C . PRO A 1 81 ? 6.441 2.601 -17.331 1.00 92.25 81 PRO A C 1
ATOM 643 O O . PRO A 1 81 ? 6.684 3.803 -17.349 1.00 92.25 81 PRO A O 1
ATOM 646 N N . LEU A 1 82 ? 6.139 1.968 -16.193 1.00 92.56 82 LEU A N 1
ATOM 647 C CA . LEU A 1 82 ? 5.957 2.646 -14.907 1.00 92.56 82 LEU A CA 1
ATOM 648 C C . LEU A 1 82 ? 7.257 2.760 -14.096 1.00 92.56 82 LEU A C 1
ATOM 650 O O . LEU A 1 82 ? 7.358 3.608 -13.214 1.00 92.56 82 LEU A O 1
ATOM 654 N N . ARG A 1 83 ? 8.262 1.923 -14.374 1.00 87.62 83 ARG A N 1
ATOM 655 C CA . ARG A 1 83 ? 9.452 1.769 -13.516 1.00 87.62 83 ARG A CA 1
ATOM 656 C C . ARG A 1 83 ? 10.237 3.058 -13.286 1.00 87.62 83 ARG A C 1
ATOM 658 O O . ARG A 1 83 ? 10.560 3.354 -12.136 1.00 87.62 83 ARG A O 1
ATOM 665 N N . GLU A 1 84 ? 10.541 3.812 -14.340 1.00 89.50 84 GLU A N 1
ATOM 666 C CA . GLU A 1 84 ? 11.334 5.042 -14.199 1.00 89.50 84 GLU A CA 1
ATOM 667 C C . GLU A 1 84 ? 10.542 6.140 -13.481 1.00 89.50 84 GLU A C 1
ATOM 669 O O . GLU A 1 84 ? 11.027 6.700 -12.498 1.00 89.50 84 GLU A O 1
ATOM 674 N N . ALA A 1 85 ? 9.279 6.355 -13.861 1.00 93.19 85 ALA A N 1
ATOM 675 C CA . ALA A 1 85 ? 8.403 7.311 -13.181 1.00 93.19 85 ALA A CA 1
ATOM 676 C C . ALA A 1 85 ? 8.205 6.957 -11.695 1.00 93.19 85 ALA A C 1
ATOM 678 O O . ALA A 1 85 ? 8.251 7.825 -10.823 1.00 93.19 85 ALA A O 1
ATOM 679 N N . PHE A 1 86 ? 8.045 5.668 -11.375 1.00 94.06 86 PHE A N 1
ATOM 680 C CA . PHE A 1 86 ? 7.916 5.210 -9.994 1.00 94.06 86 PHE A CA 1
ATOM 681 C C . PHE A 1 86 ? 9.200 5.436 -9.189 1.00 94.06 86 PHE A C 1
ATOM 683 O O . PHE A 1 86 ? 9.156 5.832 -8.024 1.00 94.06 86 PHE A O 1
ATOM 690 N N . LYS A 1 87 ? 10.366 5.224 -9.804 1.00 91.12 87 LYS A N 1
ATOM 691 C CA . LYS A 1 87 ? 11.659 5.503 -9.175 1.00 91.12 87 LYS A CA 1
ATOM 692 C C . LYS A 1 87 ? 11.821 6.993 -8.874 1.00 91.12 87 LYS A C 1
ATOM 694 O O . LYS A 1 87 ? 12.218 7.336 -7.761 1.00 91.12 87 LYS A O 1
ATOM 699 N N . GLU A 1 88 ? 11.491 7.870 -9.819 1.00 93.81 88 GLU A N 1
ATOM 700 C CA . GLU A 1 88 ? 11.517 9.324 -9.617 1.00 93.81 88 GLU A CA 1
ATOM 701 C C . GLU A 1 88 ? 10.572 9.758 -8.494 1.00 93.81 88 GLU A C 1
ATOM 703 O O . GLU A 1 88 ? 10.977 10.501 -7.595 1.00 93.81 88 GLU A O 1
ATOM 708 N N . PHE A 1 89 ? 9.353 9.213 -8.479 1.00 94.00 89 PHE A N 1
ATOM 709 C CA . PHE A 1 89 ? 8.384 9.427 -7.410 1.00 94.00 89 PHE A CA 1
ATOM 710 C C . PHE A 1 89 ? 8.946 9.036 -6.035 1.00 94.00 89 PHE A C 1
ATOM 712 O O . PHE A 1 89 ? 8.918 9.838 -5.099 1.00 94.00 89 PHE A O 1
ATOM 719 N N . MET A 1 90 ? 9.532 7.840 -5.909 1.00 92.56 90 MET A N 1
ATOM 720 C CA . MET A 1 90 ? 10.131 7.368 -4.654 1.00 92.56 90 MET A CA 1
ATOM 721 C C . MET A 1 90 ? 11.310 8.238 -4.202 1.00 92.56 90 MET A C 1
ATOM 723 O O . MET A 1 90 ? 11.494 8.460 -3.002 1.00 92.56 90 MET A O 1
ATOM 727 N N . VAL A 1 91 ? 12.109 8.753 -5.140 1.00 91.44 91 VAL A N 1
ATOM 728 C CA . VAL A 1 91 ? 13.191 9.702 -4.842 1.00 91.44 91 VAL A CA 1
ATOM 729 C C . VAL A 1 91 ? 12.624 11.024 -4.327 1.00 91.44 91 VAL A C 1
ATOM 731 O O . VAL A 1 91 ? 13.111 11.529 -3.316 1.00 91.44 91 VAL A O 1
ATOM 734 N N . GLY A 1 92 ? 11.591 11.571 -4.972 1.00 90.06 92 GLY 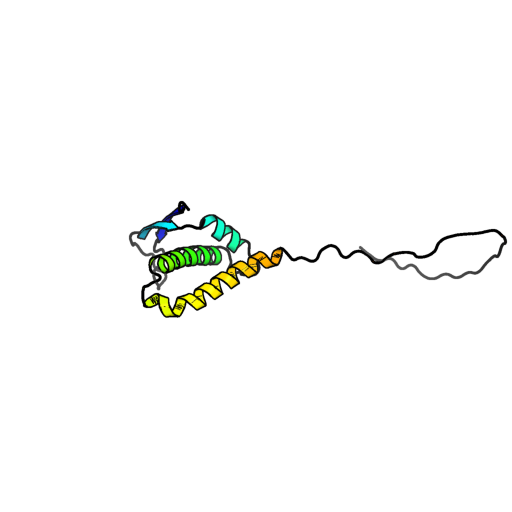A N 1
ATOM 735 C CA . GLY A 1 92 ? 10.912 12.788 -4.519 1.00 90.06 92 GLY A CA 1
ATOM 736 C C . GLY A 1 92 ? 10.324 12.629 -3.117 1.00 90.06 92 GLY A C 1
ATOM 737 O O . GLY A 1 92 ? 10.575 13.455 -2.236 1.00 90.06 92 GLY A O 1
ATOM 738 N N . LEU A 1 93 ? 9.642 11.504 -2.877 1.00 90.06 93 LEU A N 1
ATOM 739 C CA . LEU A 1 93 ? 9.042 11.183 -1.586 1.00 90.06 93 LEU A CA 1
ATOM 740 C C . LEU A 1 93 ? 10.091 11.124 -0.466 1.00 90.06 93 LEU A C 1
ATOM 742 O O . LEU A 1 93 ? 9.836 11.630 0.625 1.00 90.06 93 LEU A O 1
ATOM 746 N N . LYS A 1 94 ? 11.280 10.563 -0.727 1.00 87.12 94 LYS A N 1
ATOM 747 C CA . LYS A 1 94 ? 12.387 10.504 0.246 1.00 87.12 94 LYS A CA 1
ATOM 748 C C . LYS A 1 94 ? 13.102 11.848 0.423 1.00 87.12 94 LYS A C 1
ATOM 750 O O . LYS A 1 94 ? 13.459 12.206 1.540 1.00 87.12 94 LYS A O 1
ATOM 755 N N . LYS A 1 95 ? 13.314 12.615 -0.652 1.00 81.44 95 LYS A N 1
ATOM 756 C CA . LYS A 1 95 ? 14.029 13.905 -0.595 1.00 81.44 95 LYS A CA 1
ATOM 757 C C . LYS A 1 95 ? 13.308 14.939 0.259 1.00 81.44 95 LYS A C 1
ATOM 759 O O . LYS A 1 95 ? 13.961 15.594 1.061 1.00 81.44 95 LYS A O 1
ATOM 764 N N . ALA A 1 96 ? 11.986 15.028 0.136 1.00 63.00 96 ALA A N 1
ATOM 765 C CA . ALA A 1 96 ? 11.178 15.942 0.940 1.00 63.00 96 ALA A CA 1
ATOM 766 C C . ALA A 1 96 ? 11.243 15.643 2.456 1.00 63.00 96 ALA A C 1
ATOM 768 O O . ALA A 1 96 ? 11.000 16.528 3.271 1.00 63.00 96 ALA A O 1
ATOM 769 N N . HIS A 1 97 ? 11.651 14.427 2.845 1.00 58.22 97 HIS A N 1
ATOM 770 C CA . HIS A 1 97 ? 11.968 14.086 4.233 1.00 58.22 97 HIS A CA 1
ATOM 771 C C . HIS A 1 97 ? 13.376 14.558 4.652 1.00 58.22 97 HIS A C 1
ATOM 773 O O . HIS A 1 97 ? 13.552 15.073 5.754 1.00 58.22 97 HIS A O 1
ATOM 779 N N . ASN A 1 98 ? 14.372 14.449 3.765 1.00 56.31 98 ASN A N 1
ATOM 780 C CA . ASN A 1 98 ? 15.767 14.808 4.058 1.00 56.31 98 ASN A CA 1
ATOM 781 C C . ASN A 1 98 ? 16.033 16.324 4.091 1.00 56.31 98 ASN A C 1
ATOM 783 O O . ASN A 1 98 ? 16.995 16.766 4.717 1.00 56.31 98 ASN A O 1
ATOM 787 N N . SER A 1 99 ? 15.195 17.145 3.453 1.00 51.41 99 SER A N 1
ATOM 788 C CA . SER A 1 99 ? 15.358 18.607 3.428 1.00 51.41 99 SER A CA 1
ATOM 789 C C . SER A 1 99 ? 15.065 19.306 4.766 1.00 51.41 99 SER A C 1
ATOM 791 O O . SER A 1 99 ? 15.325 20.500 4.884 1.00 51.41 99 SER A O 1
ATOM 793 N N . ARG A 1 100 ? 14.623 18.583 5.808 1.00 49.44 100 ARG A N 1
ATOM 794 C CA . ARG A 1 100 ? 14.512 19.110 7.186 1.00 49.44 100 ARG A CA 1
ATOM 795 C C . ARG A 1 100 ? 15.823 19.055 7.991 1.00 49.44 100 ARG A C 1
ATOM 797 O O . ARG A 1 100 ? 15.839 19.481 9.139 1.00 49.44 100 ARG A O 1
ATOM 804 N N . GLY A 1 101 ? 16.927 18.593 7.392 1.00 44.53 101 GLY A N 1
ATOM 805 C CA . GLY A 1 101 ? 18.276 18.640 7.982 1.00 44.53 101 GLY A CA 1
ATOM 806 C C . GLY A 1 101 ? 19.137 19.842 7.564 1.00 44.53 101 GLY A C 1
ATOM 807 O O . GLY A 1 101 ? 20.263 19.969 8.031 1.00 44.53 101 GLY A O 1
ATOM 808 N N . ALA A 1 102 ? 18.636 20.727 6.696 1.00 45.97 102 ALA A N 1
ATOM 809 C CA . ALA A 1 102 ? 19.354 21.915 6.222 1.00 45.97 102 ALA A CA 1
ATOM 810 C C . ALA A 1 102 ? 18.670 23.212 6.688 1.00 45.97 102 ALA A C 1
ATOM 812 O O . ALA A 1 102 ? 18.481 24.152 5.918 1.00 45.97 102 ALA A O 1
ATOM 813 N N . ALA A 1 103 ? 18.281 23.273 7.963 1.00 41.28 103 ALA A N 1
ATOM 814 C CA . ALA A 1 103 ? 18.008 24.551 8.603 1.00 41.28 103 ALA A CA 1
ATOM 815 C C . ALA A 1 103 ? 19.355 25.208 8.938 1.00 41.28 103 ALA A C 1
ATOM 817 O O . ALA A 1 103 ? 20.081 24.767 9.824 1.00 41.28 103 ALA A O 1
ATOM 818 N N . CYS A 1 104 ? 19.686 26.216 8.133 1.00 37.44 104 CYS A N 1
ATOM 819 C CA . CYS A 1 104 ? 20.649 27.288 8.356 1.00 37.44 104 CYS A CA 1
ATOM 820 C C . CYS A 1 104 ? 21.229 27.345 9.786 1.00 37.44 104 CYS A C 1
ATOM 822 O O . CYS A 1 104 ? 20.509 27.624 10.745 1.00 37.44 104 CYS A O 1
ATOM 824 N N . GLY A 1 105 ? 22.544 27.132 9.903 1.00 40.88 105 GLY A N 1
ATOM 825 C CA . GLY A 1 105 ? 23.298 27.328 11.142 1.00 40.88 105 GLY A CA 1
ATOM 826 C C . GLY A 1 105 ? 23.147 28.746 11.717 1.00 40.88 105 GLY A C 1
ATOM 827 O O . GLY A 1 105 ? 22.670 29.655 11.026 1.00 40.88 105 GLY A O 1
ATOM 828 N N . PRO A 1 106 ? 23.534 28.951 12.988 1.00 42.12 106 PRO A N 1
ATOM 829 C CA . PRO A 1 106 ? 23.255 30.185 13.708 1.00 42.12 106 PRO A CA 1
ATOM 830 C C . PRO A 1 106 ? 23.878 31.377 12.975 1.00 42.12 106 PRO A C 1
ATOM 832 O O . PRO A 1 106 ? 25.080 31.407 12.707 1.00 42.12 106 PRO A O 1
ATOM 835 N N . ARG A 1 107 ? 23.048 32.379 12.659 1.00 44.91 107 ARG A N 1
ATOM 836 C CA . ARG A 1 107 ? 23.521 33.702 12.242 1.00 44.91 107 ARG A CA 1
ATOM 837 C C . ARG A 1 107 ? 24.396 34.254 13.368 1.00 44.91 107 ARG A C 1
ATOM 839 O O . ARG A 1 107 ? 23.883 34.628 14.418 1.00 44.91 107 ARG A O 1
ATOM 846 N N . GLN A 1 108 ? 25.707 34.298 13.144 1.00 41.06 108 GLN A N 1
ATOM 847 C CA . GLN A 1 108 ? 26.613 35.086 13.972 1.00 41.06 108 GLN A CA 1
ATOM 848 C C . GLN A 1 108 ? 26.170 36.558 13.912 1.00 41.06 108 GLN A C 1
ATOM 850 O O . GLN A 1 108 ? 25.997 37.087 12.809 1.00 41.06 108 GLN A O 1
ATOM 855 N N . PRO A 1 109 ? 25.989 37.247 15.050 1.00 41.47 109 PRO A N 1
ATOM 856 C CA . PRO A 1 109 ? 25.834 38.690 15.037 1.00 41.47 109 PRO A CA 1
ATOM 857 C C . PRO A 1 109 ? 27.180 39.310 14.653 1.00 41.47 109 PRO A C 1
ATOM 859 O O . PRO A 1 109 ? 28.183 39.132 15.344 1.00 41.47 109 PRO A O 1
ATOM 862 N N . GLN A 1 110 ? 27.217 40.027 13.529 1.00 42.78 110 GLN A N 1
ATOM 863 C CA . GLN A 1 110 ? 28.372 40.849 13.192 1.00 42.78 110 GLN A CA 1
ATOM 864 C C . GLN A 1 110 ? 28.457 42.010 14.181 1.00 42.78 110 GLN A C 1
ATOM 866 O O . GLN A 1 110 ? 27.660 42.942 14.142 1.00 42.78 110 GLN A O 1
ATOM 871 N N . GLY A 1 111 ? 29.431 41.926 15.077 1.00 43.97 111 GLY A N 1
ATOM 872 C CA . GLY A 1 111 ? 29.740 42.956 16.055 1.00 43.97 111 GLY A CA 1
ATOM 873 C C . GLY A 1 111 ? 31.185 42.823 16.503 1.00 43.97 111 GLY A C 1
ATOM 874 O O . GLY A 1 111 ? 31.443 42.496 17.654 1.00 43.97 111 GLY A O 1
ATOM 875 N N . ILE A 1 112 ? 32.138 43.039 15.593 1.00 46.50 112 ILE A N 1
ATOM 876 C CA . ILE A 1 112 ? 33.547 43.186 15.975 1.00 46.50 112 ILE A CA 1
ATOM 877 C C . ILE A 1 112 ? 33.884 44.670 15.968 1.00 46.50 112 ILE A C 1
ATOM 879 O O . ILE A 1 112 ? 34.263 45.271 14.964 1.00 46.50 112 ILE A O 1
ATOM 883 N N . ASN A 1 113 ? 33.695 45.220 17.162 1.00 43.84 113 ASN A N 1
ATOM 884 C CA . ASN A 1 113 ? 34.337 46.398 17.706 1.00 43.84 113 ASN A CA 1
ATOM 885 C C . ASN A 1 113 ? 35.834 46.408 17.337 1.00 43.84 113 ASN A C 1
ATOM 887 O O . ASN A 1 113 ? 36.616 45.596 17.830 1.00 43.84 113 ASN A O 1
ATOM 891 N N . ARG A 1 114 ? 36.227 47.316 16.442 1.00 44.12 114 ARG A N 1
ATOM 892 C CA . ARG A 1 114 ? 37.622 47.705 16.238 1.00 44.12 114 ARG A CA 1
ATOM 893 C C . ARG A 1 114 ? 37.824 48.990 17.014 1.00 44.12 114 ARG A C 1
ATOM 895 O O . ARG A 1 114 ? 37.278 49.973 16.558 1.00 44.12 114 ARG A O 1
ATOM 902 N N . TYR A 1 115 ? 38.608 48.985 18.088 1.00 40.94 115 TYR A N 1
ATOM 903 C CA . TYR A 1 115 ? 39.606 50.026 18.381 1.00 40.94 115 TYR A CA 1
ATOM 904 C C . TYR A 1 115 ? 40.513 49.556 19.531 1.00 40.94 115 TYR A C 1
ATOM 906 O O . TYR A 1 115 ? 40.006 49.172 20.585 1.00 40.94 115 TYR A O 1
ATOM 914 N N . PRO A 1 116 ? 41.845 49.588 19.364 1.00 46.75 116 PRO A N 1
ATOM 915 C CA . PRO A 1 116 ? 42.773 49.484 20.478 1.00 46.75 116 PRO A CA 1
ATOM 916 C C . PRO A 1 116 ? 42.950 50.858 21.154 1.00 46.75 116 PRO A C 1
ATOM 918 O O . PRO A 1 116 ? 43.113 51.877 20.488 1.00 46.75 116 PRO A O 1
ATOM 921 N N . THR A 1 117 ? 42.930 50.872 22.489 1.00 44.91 117 THR A N 1
ATOM 922 C CA . THR A 1 117 ? 43.491 51.933 23.360 1.00 44.91 117 THR A CA 1
ATOM 923 C C . THR A 1 117 ? 44.977 52.173 23.033 1.00 44.91 117 THR A C 1
ATOM 925 O O . THR A 1 117 ? 45.581 51.242 22.493 1.00 44.91 117 THR A O 1
ATOM 928 N N . PRO A 1 118 ? 45.643 53.292 23.409 1.00 49.47 118 PRO A N 1
ATOM 929 C CA . PRO A 1 118 ? 45.453 54.148 24.601 1.00 49.47 118 PRO A CA 1
ATOM 930 C C . PRO A 1 118 ? 45.447 55.658 24.210 1.00 49.47 118 PRO A C 1
ATOM 932 O O . PRO A 1 118 ? 45.411 55.960 23.029 1.00 49.47 118 PRO A O 1
ATOM 935 N N . VAL A 1 119 ? 45.401 56.713 25.033 1.00 40.31 119 VAL A N 1
ATOM 936 C CA . VAL A 1 119 ? 46.012 57.065 26.322 1.00 40.31 119 VAL A CA 1
ATOM 937 C C . VAL A 1 119 ? 45.353 58.385 26.800 1.00 40.31 119 VAL A C 1
ATOM 939 O O . VAL A 1 119 ? 44.933 59.195 25.982 1.00 40.31 119 VAL A O 1
ATOM 942 N N . SER A 1 120 ? 45.401 58.629 28.110 1.00 37.25 120 SER A N 1
ATOM 943 C CA . SER A 1 120 ? 45.617 59.939 28.760 1.00 37.25 120 SER A CA 1
ATOM 944 C C . SER A 1 120 ? 44.567 61.070 28.746 1.00 37.25 120 SER A C 1
ATOM 946 O O . SER A 1 120 ? 44.421 61.814 27.790 1.00 37.25 120 SER A O 1
ATOM 948 N N . VAL A 1 121 ? 44.042 61.294 29.961 1.00 39.81 121 VAL A N 1
ATOM 949 C CA . VAL A 1 121 ? 44.029 62.552 30.744 1.00 39.81 121 VAL A CA 1
ATOM 950 C C . VAL A 1 121 ? 43.256 63.782 30.220 1.00 39.81 121 VAL A C 1
ATOM 952 O O . VAL A 1 121 ? 43.521 64.327 29.160 1.00 39.81 121 VAL A O 1
ATOM 955 N N . SER A 1 122 ? 42.459 64.317 31.157 1.00 37.31 122 SER A N 1
ATOM 956 C CA . SER A 1 122 ? 42.118 65.731 31.413 1.00 37.31 122 SER A CA 1
ATOM 957 C C . SER A 1 122 ? 40.694 66.217 31.111 1.00 37.31 122 SER A C 1
ATOM 959 O O . SER A 1 122 ? 40.346 66.568 29.995 1.00 37.31 122 SER A O 1
ATOM 961 N N . ARG A 1 123 ? 39.994 66.428 32.236 1.00 39.00 123 ARG A N 1
ATOM 962 C CA . ARG A 1 123 ? 39.445 67.714 32.711 1.00 39.00 123 ARG A CA 1
ATOM 963 C C . ARG A 1 123 ? 38.117 68.256 32.155 1.00 39.00 123 ARG A C 1
ATOM 965 O O . ARG A 1 123 ? 37.948 68.503 30.974 1.00 39.00 123 ARG A O 1
ATOM 972 N N . CYS A 1 124 ? 37.331 68.662 33.161 1.00 36.34 124 CYS A N 1
ATOM 973 C CA . CYS A 1 124 ? 36.418 69.807 33.258 1.00 36.34 124 CYS A CA 1
ATOM 974 C C . CYS A 1 124 ? 35.044 69.692 32.572 1.00 36.34 124 CYS A C 1
ATOM 976 O O . CYS A 1 124 ? 34.938 69.539 31.368 1.00 36.34 124 CYS A O 1
ATOM 978 N N . PHE A 1 125 ? 33.961 69.606 33.356 1.00 33.34 125 PHE A N 1
ATOM 979 C CA . PHE A 1 125 ? 33.176 70.717 33.945 1.00 33.34 125 PHE A CA 1
ATOM 980 C C . PHE A 1 125 ? 32.287 71.421 32.907 1.00 33.34 125 PHE A C 1
ATOM 982 O O . PHE A 1 125 ? 32.796 72.085 32.013 1.00 33.34 125 PHE A O 1
ATOM 989 N N . GLY A 1 126 ? 30.960 71.344 33.063 1.00 34.59 126 GLY A N 1
ATOM 990 C CA . GLY A 1 126 ? 30.044 72.119 32.218 1.00 34.59 126 GLY A CA 1
ATOM 991 C C . GLY A 1 126 ? 28.567 71.773 32.389 1.00 34.59 126 GLY A C 1
ATOM 992 O O . GLY A 1 126 ? 28.122 70.705 32.005 1.00 34.59 126 GLY A O 1
ATOM 993 N N . ARG A 1 127 ? 27.830 72.702 32.992 1.00 36.81 127 ARG A N 1
ATOM 994 C CA . ARG A 1 127 ? 26.417 72.690 33.403 1.00 36.81 127 ARG A CA 1
ATOM 995 C C . ARG A 1 127 ? 25.401 72.807 32.243 1.00 36.81 127 ARG A C 1
ATOM 997 O O . ARG A 1 127 ? 25.659 73.523 31.288 1.00 36.81 127 ARG A O 1
ATOM 1004 N N . ALA A 1 128 ? 24.185 72.328 32.543 1.00 37.84 128 ALA A N 1
ATOM 1005 C CA . ALA A 1 128 ? 22.857 72.924 32.273 1.00 37.84 128 ALA A CA 1
ATOM 1006 C C . ALA A 1 128 ? 22.162 72.785 30.895 1.00 37.84 128 ALA A C 1
ATOM 1008 O O . ALA A 1 128 ? 22.747 73.010 29.845 1.00 37.84 128 ALA A O 1
ATOM 1009 N N . GLY A 1 129 ? 20.839 72.541 30.968 1.00 36.22 1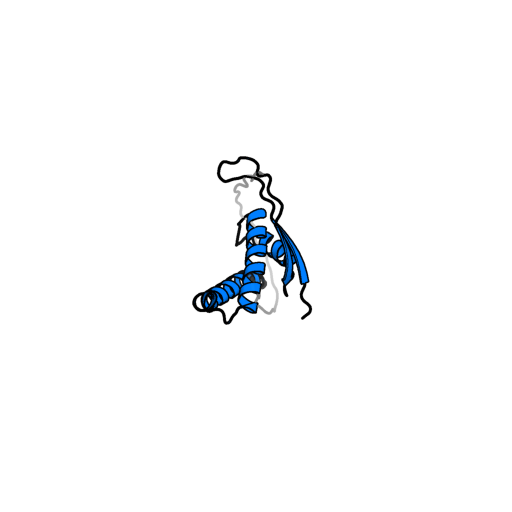29 GLY A N 1
ATOM 1010 C CA . GLY A 1 129 ? 19.841 72.707 29.893 1.00 36.22 129 GLY A CA 1
ATOM 1011 C C . GLY A 1 129 ? 18.975 71.454 29.696 1.00 36.22 129 GLY A C 1
ATOM 1012 O O . GLY A 1 129 ? 19.373 70.549 28.984 1.00 36.22 129 GLY A O 1
ATOM 1013 N N . SER A 1 130 ? 17.912 71.241 30.480 1.00 37.09 130 SER A N 1
ATOM 1014 C CA . SER A 1 130 ? 16.519 71.629 30.165 1.00 37.09 130 SER A CA 1
ATOM 1015 C C . SER A 1 130 ? 15.985 71.066 28.839 1.00 37.09 130 SER A C 1
ATOM 1017 O O . SER A 1 130 ? 16.337 71.574 27.782 1.00 37.09 130 SER A O 1
ATOM 1019 N N . ALA A 1 131 ? 15.078 70.085 28.904 1.00 42.38 131 ALA A N 1
ATOM 1020 C CA . ALA A 1 131 ? 13.684 70.236 28.462 1.00 42.38 131 ALA A CA 1
ATOM 1021 C C . ALA A 1 131 ? 12.966 68.875 28.414 1.00 42.38 131 ALA A C 1
ATOM 1023 O O . ALA A 1 131 ? 13.413 67.895 27.829 1.00 42.38 131 ALA A O 1
ATOM 1024 N N . SER A 1 132 ? 11.812 68.876 29.062 1.00 38.62 132 SER A N 1
ATOM 1025 C CA . SER A 1 132 ? 10.736 67.893 29.097 1.00 38.62 132 SER A CA 1
ATOM 1026 C C . SER A 1 132 ? 10.237 67.424 27.728 1.00 38.62 132 SER A C 1
ATOM 1028 O O . SER A 1 132 ? 9.925 68.268 26.889 1.00 38.62 132 SER A O 1
ATOM 1030 N N . SER A 1 133 ? 9.962 66.123 27.567 1.00 43.47 133 SER A N 1
ATOM 1031 C CA . SER A 1 133 ? 8.760 65.642 26.854 1.00 43.47 133 SER A CA 1
ATOM 1032 C C . SER A 1 133 ? 8.447 64.161 27.151 1.00 43.47 133 SER A C 1
ATOM 1034 O O . SER A 1 133 ? 9.140 63.255 26.716 1.00 43.47 133 SER A O 1
ATOM 1036 N N . PHE A 1 134 ? 7.338 63.948 27.864 1.00 39.97 134 PHE A N 1
ATOM 1037 C CA . PHE A 1 134 ? 6.264 63.022 27.475 1.00 39.97 134 PHE A CA 1
ATOM 1038 C C . PHE A 1 134 ? 6.569 61.509 27.330 1.00 39.97 134 PHE A C 1
ATOM 1040 O O . PHE A 1 134 ? 6.604 60.960 26.233 1.00 39.97 134 PHE A O 1
ATOM 1047 N N . CYS A 1 135 ? 6.606 60.789 28.457 1.00 37.66 135 CYS A N 1
ATOM 1048 C CA . CYS A 1 135 ? 6.338 59.345 28.481 1.00 37.66 135 CYS A CA 1
ATOM 1049 C C . CYS A 1 135 ? 4.821 59.099 28.546 1.00 37.66 135 CYS A C 1
ATOM 1051 O O . CYS A 1 135 ? 4.202 59.302 29.593 1.00 37.66 135 CYS A O 1
ATOM 1053 N N . ARG A 1 136 ? 4.214 58.630 27.447 1.00 48.78 136 ARG A N 1
ATOM 1054 C CA . ARG A 1 136 ? 2.913 57.946 27.492 1.00 48.78 136 ARG A CA 1
ATOM 1055 C C . ARG A 1 136 ? 3.136 56.440 27.609 1.00 48.78 136 ARG A C 1
ATOM 1057 O O . ARG A 1 136 ? 3.876 55.845 26.837 1.00 48.78 136 ARG A O 1
ATOM 1064 N N . ARG A 1 137 ? 2.465 55.876 28.612 1.00 47.94 137 ARG A N 1
ATOM 1065 C CA . ARG A 1 137 ? 2.277 54.455 28.920 1.00 47.94 137 ARG A CA 1
ATOM 1066 C C . ARG A 1 137 ? 1.859 53.636 27.693 1.00 47.94 137 ARG A C 1
ATOM 1068 O O . ARG A 1 137 ? 0.869 53.971 27.048 1.00 47.94 137 ARG A O 1
ATOM 1075 N N . CYS A 1 138 ? 2.550 52.520 27.477 1.00 38.56 138 CYS A N 1
ATOM 1076 C CA . CYS A 1 138 ? 2.014 51.344 26.794 1.00 38.56 138 CYS A CA 1
ATOM 1077 C C . CYS A 1 138 ? 1.127 50.547 27.770 1.00 38.56 138 CYS A C 1
ATOM 1079 O O . CYS A 1 138 ? 1.501 50.436 28.941 1.00 38.56 138 CYS A O 1
ATOM 1081 N N . PRO A 1 139 ? 0.003 49.966 27.324 1.00 61.25 139 PRO A N 1
ATOM 1082 C CA . PRO A 1 139 ? -0.650 48.871 28.024 1.00 61.25 139 PRO A CA 1
ATOM 1083 C C . PRO A 1 139 ? -0.196 47.532 27.431 1.00 61.25 139 PRO A C 1
ATOM 1085 O O . PRO A 1 139 ? -0.288 47.375 26.216 1.00 61.25 139 PRO A O 1
ATOM 1088 N N . ILE A 1 140 ? 0.263 46.604 28.278 1.00 43.41 140 ILE A N 1
ATOM 1089 C CA . ILE A 1 140 ? -0.269 45.233 28.436 1.00 43.41 140 ILE A CA 1
ATOM 1090 C C . ILE A 1 140 ? -0.030 44.845 29.897 1.00 43.41 140 ILE A C 1
ATOM 1092 O O . ILE A 1 140 ? 1.110 45.070 30.366 1.00 43.41 140 ILE A O 1
#